Protein AF-A0A256L9F9-F1 (afdb_monomer_lite)

Foldseek 3Di:
DWDDDPNDTDDPPDDDPALDAEDEEDEQAADPLPPAGRYKYWYAQCDHHLDADDPDNGFTWIWGWDDPDPFKIKIWIQTPVSPWIWIDIAGNVVRRRDHIDTDDDVVNVVVVVVVVVVVVVVVVVVVVVVVVVVVCVVVVPPVPDD

Organism: NCBI:txid508451

Secondary structure (DSSP, 8-state):
---EETTEE--TTSPPPGGGSEEEEE-TT-BGGG--SSEEEEE-SSPPBT----S-SS--EEEEEEESSSSEEEEEEEETTSS-EEEEEEETTTTB-PPPEEPP-HHHHHHHHHHHHHHHHHHHHHHHHHHHHHHHHHHHT-----

Sequence (146 aa):
MTLFLNGKHLLENQSIPDEFKFKRLLTEQDDLNKVTDAGIYITNNHPPKNGPQVEDKGFWGKLMVTKWDDNSIWQILINNSQTNIYSRMISITTNFYPSWKRLATNQDVDKLQKQIDILKNKIGGVFKGHYIKLFSYFFDNRKVAI

Radius of gyration: 27.28 Å; chains: 1; bounding box: 60×42×87 Å

pLDDT: mean 81.42, std 15.34, range [42.28, 96.44]

Structure (mmCIF, N/CA/C/O backbone):
data_AF-A0A256L9F9-F1
#
_entry.id   AF-A0A256L9F9-F1
#
loop_
_atom_site.group_PDB
_atom_site.id
_atom_site.type_symbol
_atom_site.label_atom_id
_atom_site.label_alt_id
_atom_site.label_comp_id
_atom_site.label_asym_id
_atom_site.label_entity_id
_atom_site.label_seq_id
_atom_site.pdbx_PDB_ins_code
_atom_site.Cartn_x
_atom_site.Cartn_y
_atom_site.Cartn_z
_atom_site.occupancy
_atom_site.B_iso_or_equiv
_atom_site.auth_seq_id
_atom_site.auth_comp_id
_atom_site.auth_asym_id
_atom_site.auth_atom_id
_atom_site.pdbx_PDB_model_num
ATOM 1 N N . MET A 1 1 ? -12.668 -17.728 -19.317 1.00 45.94 1 MET A N 1
ATOM 2 C CA . MET A 1 1 ? -12.687 -16.745 -18.211 1.00 45.94 1 MET A CA 1
ATOM 3 C C . MET A 1 1 ? -12.367 -15.398 -18.829 1.00 45.94 1 MET A C 1
ATOM 5 O O . MET A 1 1 ? -11.283 -15.258 -19.374 1.00 45.94 1 MET A O 1
ATOM 9 N N . THR A 1 2 ? -13.323 -14.472 -18.856 1.00 42.28 2 THR A N 1
ATOM 10 C CA . THR A 1 2 ? -13.208 -13.214 -19.612 1.00 42.28 2 THR A CA 1
ATOM 11 C C . THR A 1 2 ? -12.896 -12.069 -18.655 1.00 42.28 2 THR A C 1
ATOM 13 O O . THR A 1 2 ? -13.577 -11.921 -17.641 1.00 42.28 2 THR A O 1
ATOM 16 N N . LEU A 1 3 ? -11.853 -11.288 -18.948 1.00 50.03 3 LEU A N 1
ATOM 17 C CA . LEU A 1 3 ? -11.406 -10.173 -18.112 1.00 50.03 3 LEU A CA 1
ATOM 18 C C . LEU A 1 3 ? -11.967 -8.850 -18.658 1.00 50.03 3 LEU A C 1
ATOM 20 O O . LEU A 1 3 ? -11.864 -8.573 -19.852 1.00 50.03 3 LEU A O 1
ATOM 24 N N . PHE A 1 4 ? -12.542 -8.032 -17.775 1.00 54.69 4 PHE A N 1
ATOM 25 C CA . PHE A 1 4 ? -13.089 -6.714 -18.103 1.00 54.69 4 PHE A CA 1
ATOM 26 C C . PHE A 1 4 ? -12.248 -5.615 -17.452 1.00 54.69 4 PHE A C 1
ATOM 28 O O . PHE A 1 4 ? -11.900 -5.709 -16.276 1.00 54.69 4 PHE A O 1
ATOM 35 N N . LEU A 1 5 ? -11.969 -4.552 -18.208 1.00 52.06 5 LEU A N 1
ATOM 36 C CA . LEU A 1 5 ? -11.318 -3.330 -17.729 1.00 52.06 5 LEU A CA 1
ATOM 37 C C . LEU A 1 5 ? -12.172 -2.131 -18.161 1.00 52.06 5 LEU A C 1
ATOM 39 O O . LEU A 1 5 ? -12.497 -1.989 -19.339 1.00 52.06 5 LEU A O 1
ATOM 43 N N . ASN A 1 6 ? -12.593 -1.296 -17.203 1.00 48.94 6 ASN A N 1
ATOM 44 C CA . ASN A 1 6 ? -13.453 -0.121 -17.427 1.00 48.94 6 ASN A CA 1
ATOM 45 C C . ASN A 1 6 ? -14.726 -0.404 -18.254 1.00 48.94 6 ASN A C 1
ATOM 47 O O . ASN A 1 6 ? -15.095 0.370 -19.134 1.00 48.94 6 ASN A O 1
ATOM 51 N N . GLY A 1 7 ? -15.383 -1.541 -18.006 1.00 49.12 7 GLY A N 1
ATOM 52 C CA . GLY A 1 7 ? -16.625 -1.912 -18.695 1.00 49.12 7 GLY A CA 1
ATOM 53 C C . GLY A 1 7 ? -16.460 -2.298 -20.170 1.00 49.12 7 GLY A C 1
ATOM 54 O O . GLY A 1 7 ? -17.461 -2.529 -20.844 1.00 49.12 7 GLY A O 1
ATOM 55 N N . LYS A 1 8 ? -15.227 -2.399 -20.684 1.00 51.53 8 LYS A N 1
ATOM 56 C CA . LYS A 1 8 ? -14.950 -2.893 -22.037 1.00 51.53 8 LYS A CA 1
ATOM 57 C C . LYS A 1 8 ? -14.461 -4.338 -21.997 1.00 51.53 8 LYS A C 1
ATOM 59 O O . LYS A 1 8 ? -13.652 -4.719 -21.149 1.00 51.53 8 LYS A O 1
ATOM 64 N N . HIS A 1 9 ? -14.975 -5.133 -22.933 1.00 51.84 9 HIS A N 1
ATOM 65 C CA . HIS A 1 9 ? -14.506 -6.487 -23.202 1.00 51.84 9 HIS A CA 1
ATOM 66 C C . HIS A 1 9 ? -13.088 -6.408 -23.770 1.00 51.84 9 HIS A C 1
ATOM 68 O O . HIS A 1 9 ? -12.877 -5.764 -24.800 1.00 51.84 9 HIS A O 1
ATOM 74 N N . LEU A 1 10 ? -12.122 -7.058 -23.126 1.00 56.59 10 LEU A N 1
ATOM 75 C CA . LEU A 1 10 ? -10.813 -7.250 -23.738 1.00 56.59 10 LEU A CA 1
ATOM 76 C C . LEU A 1 10 ? -10.982 -8.296 -24.845 1.00 56.59 10 LEU A C 1
ATOM 78 O O . LEU A 1 10 ? -11.213 -9.471 -24.574 1.00 56.59 10 LEU A O 1
ATOM 82 N N . LEU A 1 11 ? -10.975 -7.846 -26.102 1.00 53.88 11 LEU A N 1
ATOM 83 C CA . LEU A 1 11 ? -10.948 -8.732 -27.268 1.00 53.88 11 LEU A CA 1
ATOM 84 C C . LEU A 1 11 ? -9.668 -9.582 -27.215 1.00 53.88 11 LEU A C 1
ATOM 86 O O . LEU A 1 11 ? -8.627 -9.079 -26.794 1.00 53.88 11 LEU A O 1
ATOM 90 N N . GLU A 1 12 ? -9.731 -10.831 -27.685 1.00 55.06 12 GLU A N 1
ATOM 91 C CA . GLU A 1 12 ? -8.658 -11.848 -27.610 1.00 55.06 12 GLU A CA 1
ATOM 92 C C . GLU A 1 12 ? -7.293 -11.423 -28.201 1.00 55.06 12 GLU A C 1
ATOM 94 O O . GLU A 1 12 ? -6.302 -12.113 -27.995 1.00 55.06 12 GLU A O 1
ATOM 99 N N . ASN A 1 13 ? -7.207 -10.260 -28.860 1.00 54.47 13 ASN A N 1
ATOM 100 C CA . ASN A 1 13 ? -6.001 -9.725 -29.498 1.00 54.47 13 ASN A CA 1
ATOM 101 C C . ASN A 1 13 ? -5.502 -8.383 -28.924 1.00 54.47 13 ASN A C 1
ATOM 103 O O . ASN A 1 13 ? -4.606 -7.771 -29.504 1.00 54.47 13 ASN A O 1
ATOM 107 N N . GLN A 1 14 ? -6.058 -7.882 -27.814 1.00 59.81 14 GLN A N 1
ATOM 108 C CA . GLN A 1 14 ? -5.494 -6.702 -27.149 1.00 59.81 14 GLN A CA 1
ATOM 109 C C . GLN A 1 14 ? -4.375 -7.112 -26.191 1.00 59.81 14 GLN A C 1
ATOM 111 O O . GLN A 1 14 ? -4.577 -7.909 -25.275 1.00 59.81 14 GLN A O 1
ATOM 116 N N . SER A 1 15 ? -3.183 -6.544 -26.392 1.00 74.19 15 SER A N 1
ATOM 117 C CA . SER A 1 15 ? -2.075 -6.705 -25.456 1.00 74.19 15 SER A CA 1
ATOM 118 C C . SER A 1 15 ? -2.500 -6.208 -24.077 1.00 74.19 15 SER A C 1
ATOM 120 O O . SER A 1 15 ? -2.971 -5.077 -23.949 1.00 74.19 15 SER A O 1
ATOM 122 N N . ILE A 1 16 ? -2.294 -7.035 -23.052 1.00 75.25 16 ILE A N 1
ATOM 123 C CA . ILE A 1 16 ? -2.473 -6.636 -21.653 1.00 75.25 16 ILE A CA 1
ATOM 124 C C . ILE A 1 16 ? -1.674 -5.337 -21.426 1.00 75.25 16 ILE A C 1
ATOM 126 O O . ILE A 1 16 ? -0.506 -5.295 -21.830 1.00 75.25 16 ILE A O 1
ATOM 130 N N . PRO A 1 17 ? -2.260 -4.283 -20.832 1.00 83.25 17 PRO A N 1
ATOM 131 C CA . PRO A 1 17 ? -1.510 -3.074 -20.510 1.00 83.25 17 PRO A CA 1
ATOM 132 C C . PRO A 1 17 ? -0.346 -3.378 -19.558 1.00 83.25 17 PRO A C 1
ATOM 134 O O . PRO A 1 17 ? -0.420 -4.311 -18.751 1.00 83.25 17 PRO A O 1
ATOM 137 N N . ASP A 1 18 ? 0.749 -2.625 -19.657 1.00 86.12 18 ASP A N 1
ATOM 138 C CA . ASP A 1 18 ? 1.986 -2.935 -18.931 1.00 86.12 18 ASP A CA 1
ATOM 139 C C . ASP A 1 18 ? 1.800 -2.944 -17.411 1.00 86.12 18 ASP A C 1
ATOM 141 O O . ASP A 1 18 ? 2.380 -3.794 -16.735 1.00 86.12 18 ASP A O 1
A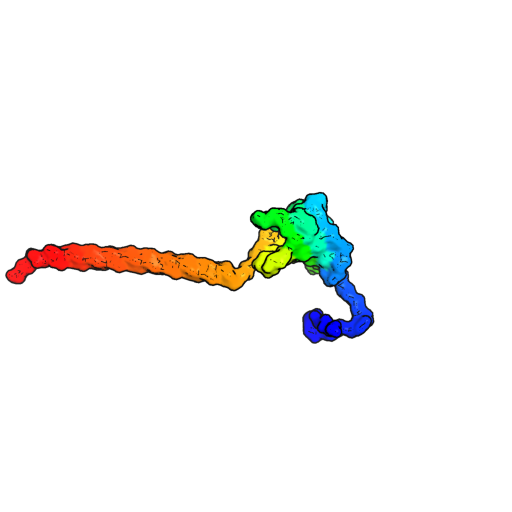TOM 145 N N . GLU A 1 19 ? 0.923 -2.089 -16.884 1.00 86.00 19 GLU A N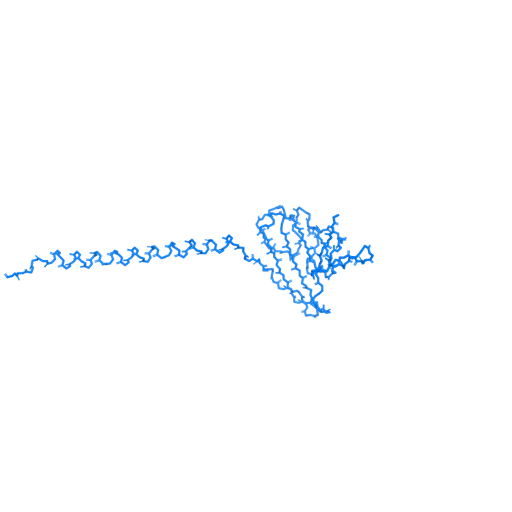 1
ATOM 146 C CA . GLU A 1 19 ? 0.569 -2.007 -15.467 1.00 86.00 19 GLU A CA 1
ATOM 147 C C . GLU A 1 19 ? -0.063 -3.293 -14.904 1.00 86.00 19 GLU A C 1
ATOM 149 O O . GLU A 1 19 ? -0.000 -3.531 -13.696 1.00 86.00 19 GLU A O 1
ATOM 154 N N . PHE A 1 20 ? -0.622 -4.158 -15.759 1.00 86.75 20 PHE A N 1
ATOM 155 C CA . PHE A 1 20 ? -1.205 -5.445 -15.360 1.00 86.75 20 PHE A CA 1
ATOM 156 C C . PHE A 1 20 ? -0.284 -6.641 -15.623 1.00 86.75 20 PHE A C 1
ATOM 158 O O . PHE A 1 20 ? -0.644 -7.775 -15.299 1.00 86.75 20 PHE A O 1
ATOM 165 N N . LYS A 1 21 ? 0.909 -6.426 -16.187 1.00 90.38 21 LYS A N 1
ATOM 166 C CA . LYS A 1 21 ? 1.875 -7.505 -16.423 1.00 90.38 21 LYS A CA 1
ATOM 167 C C . LYS A 1 21 ? 2.686 -7.782 -15.167 1.00 90.38 21 LYS A C 1
ATOM 169 O O . LYS A 1 21 ? 3.195 -6.865 -14.525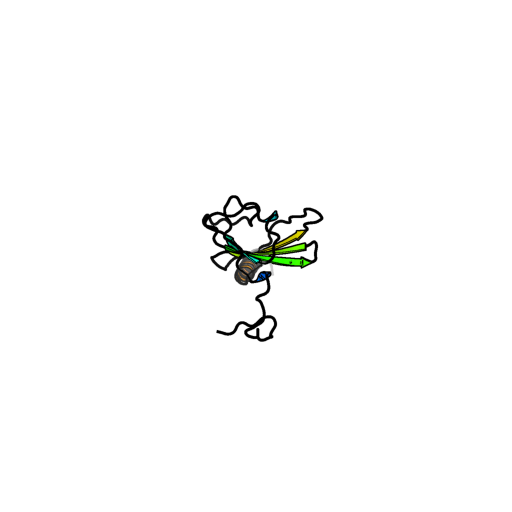 1.00 90.38 21 LYS A O 1
ATOM 174 N N . PHE A 1 22 ? 2.865 -9.060 -14.845 1.00 92.44 22 PHE A N 1
ATOM 175 C CA . PHE A 1 22 ? 3.849 -9.460 -13.844 1.00 92.44 22 PHE A CA 1
ATOM 176 C C . PHE A 1 22 ? 5.258 -9.117 -14.339 1.00 92.44 22 PHE A C 1
ATOM 178 O O . PHE A 1 22 ? 5.634 -9.483 -15.451 1.00 92.44 22 PHE A O 1
ATOM 185 N N . LYS A 1 23 ? 6.024 -8.406 -13.510 1.00 94.12 23 LYS A N 1
ATOM 186 C CA . LYS A 1 23 ? 7.393 -7.986 -13.811 1.00 94.12 23 LYS A CA 1
ATOM 187 C C . LYS A 1 23 ? 8.409 -8.920 -13.175 1.00 94.12 23 LYS A C 1
ATOM 189 O O . LYS A 1 23 ? 9.196 -9.530 -13.888 1.00 94.12 23 LYS A O 1
ATOM 194 N N . ARG A 1 24 ? 8.417 -9.008 -11.842 1.00 94.06 24 ARG A N 1
ATOM 195 C CA . ARG A 1 24 ? 9.337 -9.867 -11.080 1.00 94.06 24 ARG A CA 1
ATOM 196 C C . ARG A 1 24 ? 8.976 -9.940 -9.599 1.00 94.06 24 ARG A C 1
ATOM 198 O O . ARG A 1 24 ? 8.139 -9.186 -9.099 1.00 94.06 24 ARG A O 1
ATOM 205 N N . LEU A 1 25 ? 9.688 -10.815 -8.894 1.00 92.31 25 LEU A N 1
ATOM 206 C CA . LEU A 1 25 ? 9.742 -10.824 -7.437 1.00 92.31 25 LEU A CA 1
ATOM 207 C C . LEU A 1 25 ? 10.636 -9.684 -6.914 1.00 92.31 25 LEU A C 1
ATOM 209 O O . LEU A 1 25 ? 11.646 -9.332 -7.532 1.00 92.31 25 LEU A O 1
ATOM 213 N N . LEU A 1 26 ? 10.245 -9.124 -5.771 1.00 91.38 26 LEU A N 1
ATOM 214 C CA . LEU A 1 26 ? 10.994 -8.154 -4.981 1.00 91.38 26 LEU A CA 1
ATOM 215 C C . LEU A 1 26 ? 11.539 -8.824 -3.718 1.00 91.38 26 LEU A C 1
ATOM 217 O O . LEU A 1 26 ? 10.864 -9.630 -3.072 1.00 91.38 26 LEU A O 1
ATOM 221 N N . THR A 1 27 ? 12.757 -8.440 -3.373 1.00 89.50 27 THR A N 1
ATOM 222 C CA . THR A 1 27 ? 13.547 -8.923 -2.241 1.00 89.50 27 THR A CA 1
ATOM 223 C C . THR A 1 27 ? 13.793 -7.792 -1.243 1.00 89.50 27 THR A C 1
ATOM 225 O O . THR A 1 27 ? 13.537 -6.623 -1.527 1.00 89.50 27 THR A O 1
ATOM 228 N N . GLU A 1 28 ? 14.362 -8.114 -0.085 1.00 87.69 28 GLU A N 1
ATOM 229 C CA . GLU A 1 28 ? 14.814 -7.126 0.908 1.00 87.69 28 GLU A CA 1
ATOM 230 C C . GLU A 1 28 ? 15.877 -6.142 0.384 1.00 87.69 28 GLU A C 1
ATOM 232 O O . GLU A 1 28 ? 16.074 -5.069 0.957 1.00 87.69 28 GLU A O 1
ATOM 237 N N . GLN A 1 29 ? 16.577 -6.481 -0.704 1.00 91.25 29 GLN A N 1
ATOM 238 C CA . GLN A 1 29 ? 17.591 -5.603 -1.285 1.00 91.25 29 GLN A CA 1
ATOM 239 C C . GLN A 1 29 ? 16.998 -4.550 -2.218 1.00 91.25 29 GLN A C 1
ATOM 241 O O . GLN A 1 29 ? 17.632 -3.513 -2.437 1.00 91.25 29 GLN A O 1
ATOM 246 N N . ASP A 1 30 ? 15.787 -4.794 -2.718 1.00 93.25 30 ASP A N 1
ATOM 247 C CA . ASP A 1 30 ? 15.070 -3.875 -3.587 1.00 93.25 30 ASP A CA 1
ATOM 248 C C . ASP A 1 30 ? 14.605 -2.630 -2.826 1.00 93.25 30 ASP A C 1
ATOM 250 O O . ASP A 1 30 ? 14.248 -2.685 -1.651 1.00 93.25 30 ASP A O 1
ATOM 254 N N . ASP A 1 31 ? 14.587 -1.498 -3.525 1.00 93.62 31 ASP A N 1
ATOM 255 C CA . ASP A 1 31 ? 14.138 -0.209 -3.007 1.00 93.62 31 ASP A CA 1
ATOM 256 C C . ASP A 1 31 ? 12.887 0.238 -3.761 1.00 93.62 31 ASP A C 1
ATOM 258 O O . ASP A 1 31 ? 12.950 0.510 -4.962 1.00 93.62 31 ASP A O 1
ATOM 262 N N . LEU A 1 32 ? 11.754 0.351 -3.061 1.00 93.75 32 LEU A N 1
ATOM 263 C CA . LEU A 1 32 ? 10.487 0.733 -3.686 1.00 93.75 32 LEU A CA 1
ATOM 264 C C . LEU A 1 32 ? 10.492 2.151 -4.261 1.00 93.75 32 LEU A C 1
ATOM 266 O O . LEU A 1 32 ? 9.651 2.449 -5.106 1.00 93.75 32 LEU A O 1
ATOM 270 N N . ASN A 1 33 ? 11.415 3.028 -3.856 1.00 95.00 33 ASN A N 1
ATOM 271 C CA . ASN A 1 33 ? 11.577 4.342 -4.489 1.00 95.00 33 ASN A CA 1
ATOM 272 C C . ASN A 1 33 ? 12.112 4.229 -5.925 1.00 95.00 33 ASN A C 1
ATOM 274 O O . ASN A 1 33 ? 11.894 5.126 -6.730 1.00 95.00 33 ASN A O 1
ATOM 278 N N . LYS A 1 34 ? 12.778 3.115 -6.254 1.00 94.81 34 LYS A N 1
ATOM 279 C CA . LYS A 1 34 ? 13.368 2.845 -7.572 1.00 94.81 34 LYS A CA 1
ATOM 280 C C . LYS A 1 34 ? 12.497 1.952 -8.457 1.00 94.81 34 LYS A C 1
ATOM 282 O O . LYS A 1 34 ? 12.849 1.704 -9.604 1.00 94.81 34 LYS A O 1
ATOM 287 N N . VAL A 1 35 ? 11.371 1.453 -7.944 1.00 94.88 35 VAL A N 1
ATOM 288 C CA . VAL A 1 35 ? 10.428 0.638 -8.722 1.00 94.88 35 VAL A CA 1
ATOM 289 C C . VAL A 1 35 ? 9.444 1.566 -9.439 1.00 94.88 35 VAL A C 1
ATOM 291 O O . VAL A 1 35 ? 8.361 1.857 -8.934 1.00 94.88 35 VAL A O 1
ATOM 294 N N . THR A 1 36 ? 9.855 2.074 -10.598 1.00 94.19 36 THR A N 1
ATOM 295 C CA . THR A 1 36 ? 9.116 3.088 -11.373 1.00 94.19 36 THR A CA 1
ATOM 296 C C . THR A 1 36 ? 8.454 2.542 -12.636 1.00 94.19 36 THR A C 1
ATOM 298 O O . THR A 1 36 ? 7.552 3.179 -13.179 1.00 94.19 36 THR A O 1
ATOM 301 N N . ASP A 1 37 ? 8.866 1.364 -13.102 1.00 94.50 37 ASP A N 1
ATOM 302 C CA . ASP A 1 37 ? 8.269 0.737 -14.276 1.00 94.50 37 ASP A CA 1
ATOM 303 C C . ASP A 1 37 ? 6.856 0.238 -13.974 1.00 94.50 37 ASP A C 1
ATOM 305 O O . ASP A 1 37 ? 6.606 -0.406 -12.955 1.00 94.50 37 ASP A O 1
ATOM 309 N N . ALA A 1 38 ? 5.929 0.515 -14.893 1.00 94.50 38 ALA A N 1
ATOM 310 C CA . ALA A 1 38 ? 4.554 0.062 -14.763 1.00 94.50 38 ALA A CA 1
ATOM 311 C C . ALA A 1 38 ? 4.493 -1.470 -14.752 1.00 94.50 38 ALA A C 1
ATOM 313 O O . ALA A 1 38 ? 5.094 -2.121 -15.610 1.00 94.50 38 ALA A O 1
ATOM 314 N N . GLY A 1 39 ? 3.767 -2.037 -13.792 1.00 95.75 39 GLY A N 1
ATOM 315 C CA . GLY A 1 39 ? 3.555 -3.474 -13.692 1.00 95.75 39 GLY A CA 1
ATOM 316 C C . GLY A 1 39 ? 3.236 -3.967 -12.290 1.00 95.75 39 GLY A C 1
ATOM 317 O O . GLY A 1 39 ? 3.076 -3.206 -11.334 1.00 95.75 39 GLY A O 1
ATOM 318 N N . ILE A 1 40 ? 3.155 -5.290 -12.187 1.00 94.19 40 ILE A N 1
ATOM 319 C CA . ILE A 1 40 ? 2.872 -6.022 -10.959 1.00 94.19 40 ILE A CA 1
ATOM 320 C C . ILE A 1 40 ? 4.151 -6.684 -10.456 1.00 94.19 40 ILE A C 1
ATOM 322 O O . ILE A 1 40 ? 4.789 -7.469 -11.159 1.00 94.19 40 ILE A O 1
ATOM 326 N N . TYR A 1 41 ? 4.461 -6.437 -9.194 1.00 94.19 41 TYR A N 1
ATOM 327 C CA . TYR A 1 41 ? 5.570 -7.031 -8.469 1.00 94.19 41 TYR A CA 1
ATOM 328 C C . TYR A 1 41 ? 5.041 -7.776 -7.245 1.00 94.19 41 TYR A C 1
ATOM 330 O O . TYR A 1 41 ? 4.003 -7.416 -6.684 1.00 94.19 41 TYR A O 1
ATOM 338 N N . ILE A 1 42 ? 5.757 -8.811 -6.815 1.00 90.81 42 ILE A N 1
ATOM 339 C CA . ILE A 1 42 ? 5.397 -9.598 -5.627 1.00 90.81 42 ILE A CA 1
ATOM 340 C C . ILE A 1 42 ? 6.555 -9.530 -4.640 1.00 90.81 42 ILE A C 1
ATOM 342 O O . ILE A 1 42 ? 7.685 -9.835 -5.009 1.00 90.81 42 ILE A O 1
ATOM 346 N N . THR A 1 43 ? 6.295 -9.131 -3.399 1.00 87.31 43 THR A N 1
ATOM 347 C CA . THR A 1 43 ? 7.303 -9.139 -2.332 1.00 87.31 43 THR A CA 1
ATOM 348 C C . THR A 1 43 ? 7.402 -10.531 -1.723 1.00 87.31 43 THR A C 1
ATOM 350 O O . THR A 1 43 ? 6.380 -11.184 -1.512 1.00 87.31 43 THR A O 1
ATOM 353 N N . ASN A 1 44 ? 8.622 -10.998 -1.454 1.00 75.69 44 ASN A N 1
ATOM 354 C CA . ASN A 1 44 ? 8.861 -12.346 -0.945 1.00 75.69 44 ASN A CA 1
ATOM 355 C C . ASN A 1 44 ? 9.470 -12.330 0.463 1.00 75.69 44 ASN A C 1
ATOM 357 O O . ASN A 1 44 ? 10.627 -11.948 0.604 1.00 75.69 44 ASN A O 1
ATOM 361 N N . ASN A 1 45 ? 8.706 -12.799 1.459 1.00 70.81 45 ASN A N 1
ATOM 362 C CA . ASN A 1 45 ? 9.042 -13.086 2.870 1.00 70.81 45 ASN A CA 1
ATOM 363 C C . ASN A 1 45 ? 9.705 -11.974 3.704 1.00 70.81 45 ASN A C 1
ATOM 365 O O . ASN A 1 45 ? 9.627 -12.014 4.929 1.00 70.81 45 ASN A O 1
ATOM 369 N N . HIS A 1 46 ? 10.273 -10.955 3.072 1.00 75.00 46 HIS A N 1
ATOM 370 C CA . HIS A 1 46 ? 10.916 -9.811 3.686 1.00 75.00 46 HIS A CA 1
ATOM 371 C C . HIS A 1 46 ? 10.470 -8.530 2.969 1.00 75.00 46 HIS A C 1
ATOM 373 O O . HIS A 1 46 ? 10.351 -8.516 1.738 1.00 75.00 46 HIS A O 1
ATOM 379 N N . PRO A 1 47 ? 10.203 -7.447 3.717 1.00 79.62 47 PRO A N 1
ATOM 380 C CA . PRO A 1 47 ? 9.801 -6.184 3.125 1.00 79.62 47 PRO A CA 1
ATOM 381 C C . PRO A 1 47 ? 10.966 -5.555 2.344 1.00 79.62 47 PRO A C 1
ATOM 383 O O . PRO A 1 47 ? 12.071 -5.449 2.880 1.00 79.62 47 PRO A O 1
ATOM 386 N N . PRO A 1 48 ? 10.738 -5.094 1.102 1.00 88.69 48 PRO A N 1
ATOM 387 C CA . PRO A 1 48 ? 11.708 -4.267 0.393 1.00 88.69 48 PRO A CA 1
ATOM 388 C C . PRO A 1 48 ? 11.959 -2.943 1.129 1.00 88.69 48 PRO A C 1
ATOM 390 O O . PRO A 1 48 ? 11.109 -2.448 1.881 1.00 88.69 48 PRO A O 1
ATOM 393 N N . LYS A 1 49 ? 13.110 -2.318 0.871 1.00 91.50 49 LYS A N 1
ATOM 394 C CA . LYS A 1 49 ? 13.460 -0.999 1.417 1.00 91.50 49 LYS A CA 1
ATOM 395 C C . LYS A 1 49 ? 12.434 0.045 0.978 1.00 91.50 49 LYS A C 1
ATOM 397 O O . LYS A 1 49 ? 11.881 -0.018 -0.121 1.00 91.50 49 LYS A O 1
ATOM 402 N N . ASN A 1 50 ? 12.192 1.023 1.851 1.00 91.62 50 ASN A N 1
ATOM 403 C CA . ASN A 1 50 ? 11.207 2.090 1.643 1.00 91.62 50 ASN A CA 1
ATOM 404 C C . ASN A 1 50 ? 9.772 1.583 1.391 1.00 91.62 50 ASN A C 1
ATOM 406 O O . ASN A 1 50 ? 8.947 2.297 0.815 1.00 91.62 50 ASN A O 1
ATOM 410 N N . GLY A 1 51 ? 9.459 0.363 1.839 1.00 88.81 51 GLY A N 1
ATOM 411 C CA . GLY A 1 51 ? 8.097 -0.145 1.948 1.00 88.81 51 GLY A CA 1
ATOM 412 C C . GLY A 1 51 ? 7.304 0.478 3.101 1.00 88.81 51 GLY A C 1
ATOM 413 O O . GLY A 1 51 ? 7.867 1.182 3.948 1.00 88.81 51 GLY A O 1
ATOM 414 N N . PRO A 1 52 ? 5.980 0.246 3.143 1.00 87.31 52 PRO A N 1
ATOM 415 C CA . PRO A 1 52 ? 5.178 0.610 4.301 1.00 87.31 52 PRO A CA 1
ATOM 416 C C . PRO A 1 52 ? 5.712 -0.107 5.546 1.00 87.31 52 PRO A C 1
ATOM 418 O O . PRO A 1 52 ? 6.093 -1.274 5.487 1.00 87.31 52 PRO A O 1
ATOM 421 N N . GLN A 1 53 ? 5.734 0.595 6.678 1.00 76.00 53 GLN A N 1
ATOM 422 C CA . GLN A 1 53 ? 6.054 -0.016 7.965 1.00 76.00 53 GLN A CA 1
ATOM 423 C C . GLN A 1 53 ? 4.854 -0.869 8.383 1.00 76.00 53 GLN A C 1
ATOM 425 O O . GLN A 1 53 ? 3.779 -0.336 8.666 1.00 76.00 53 GLN 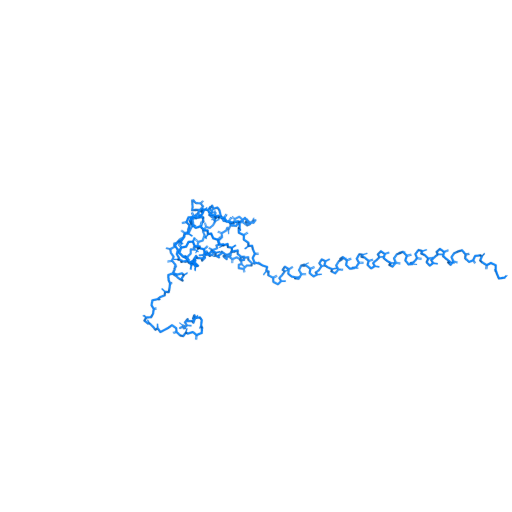A O 1
ATOM 430 N N . VAL A 1 54 ? 5.017 -2.188 8.350 1.00 71.50 54 VAL A N 1
ATOM 431 C CA . VAL A 1 54 ? 3.993 -3.152 8.764 1.00 71.50 54 VAL A CA 1
ATOM 432 C C . VAL A 1 54 ? 4.586 -3.986 9.888 1.00 71.50 54 VAL A C 1
ATOM 434 O O . VAL A 1 54 ? 5.740 -4.394 9.806 1.00 71.50 54 VAL A O 1
ATOM 437 N N . GLU A 1 55 ? 3.815 -4.213 10.948 1.00 61.97 55 GLU A N 1
ATOM 438 C CA . GLU A 1 55 ? 4.281 -4.942 12.137 1.00 61.97 55 GLU A CA 1
ATOM 439 C C . GLU A 1 55 ? 4.500 -6.449 11.873 1.00 61.97 55 GLU A C 1
ATOM 441 O O . GLU A 1 55 ? 5.122 -7.138 12.682 1.00 61.97 55 GLU A O 1
ATOM 446 N N . ASP A 1 56 ? 4.052 -6.960 10.720 1.00 59.72 56 ASP A N 1
ATOM 447 C CA . ASP A 1 56 ? 4.159 -8.372 10.352 1.00 59.72 56 ASP A CA 1
ATOM 448 C C . ASP A 1 56 ? 5.534 -8.742 9.777 1.00 59.72 56 ASP A C 1
ATOM 450 O O . ASP A 1 56 ? 5.945 -8.290 8.706 1.00 59.72 56 ASP A O 1
ATOM 454 N N . LYS A 1 57 ? 6.213 -9.677 10.453 1.00 53.16 57 LYS A N 1
ATOM 455 C CA . LYS A 1 57 ? 7.546 -10.212 10.106 1.00 53.16 57 LYS A CA 1
ATOM 456 C C . LYS A 1 57 ? 7.576 -11.163 8.892 1.00 53.16 57 LYS A C 1
ATOM 458 O O . LYS A 1 57 ? 8.546 -11.892 8.716 1.00 53.16 57 LYS A O 1
ATOM 463 N N . GLY A 1 58 ? 6.539 -11.165 8.058 1.00 58.03 58 GLY A N 1
ATOM 464 C CA . GLY A 1 58 ? 6.394 -12.052 6.898 1.00 58.03 58 GLY A CA 1
ATOM 465 C C . GLY A 1 58 ? 5.726 -11.331 5.736 1.00 58.03 58 GLY A C 1
ATOM 466 O O . GLY A 1 58 ? 4.652 -11.727 5.287 1.00 58.03 58 GLY A O 1
ATOM 467 N N . PHE A 1 59 ? 6.322 -10.219 5.302 1.00 64.00 59 PHE A N 1
ATOM 468 C CA . PHE A 1 59 ? 5.716 -9.302 4.340 1.00 64.00 59 PHE A CA 1
ATOM 469 C C . PHE A 1 59 ? 5.656 -9.901 2.927 1.00 64.00 59 PHE A C 1
ATOM 471 O O . PHE A 1 59 ? 6.504 -9.660 2.064 1.00 64.00 59 PHE A O 1
ATOM 478 N N . TRP A 1 60 ? 4.610 -10.685 2.689 1.00 71.75 60 TRP A N 1
ATOM 479 C CA . TRP A 1 60 ? 4.170 -11.070 1.357 1.00 71.75 60 TRP A CA 1
ATOM 480 C C . TRP A 1 60 ? 3.117 -10.062 0.890 1.00 71.75 60 TRP A C 1
ATOM 482 O O . TRP A 1 60 ? 2.221 -9.682 1.651 1.00 71.75 60 TRP A O 1
ATOM 492 N N . GLY A 1 61 ? 3.235 -9.577 -0.339 1.00 85.38 61 GLY A N 1
ATOM 493 C CA . GLY A 1 61 ? 2.391 -8.499 -0.833 1.00 85.38 61 GLY A CA 1
ATOM 494 C C . GLY A 1 61 ? 2.518 -8.298 -2.333 1.00 85.38 61 GLY A C 1
ATOM 495 O O . GLY A 1 61 ? 3.517 -8.655 -2.953 1.00 85.38 61 GLY A O 1
ATOM 496 N N . LYS A 1 62 ? 1.475 -7.723 -2.923 1.00 90.06 62 LYS A N 1
ATOM 497 C CA . LYS A 1 62 ? 1.409 -7.370 -4.337 1.00 90.06 62 LYS A CA 1
ATOM 498 C C . LYS A 1 62 ? 1.580 -5.864 -4.469 1.00 90.06 62 LYS A C 1
ATOM 500 O O . LYS A 1 62 ? 0.740 -5.107 -3.988 1.00 90.06 62 LYS A O 1
ATOM 505 N N . LEU A 1 63 ? 2.652 -5.440 -5.126 1.00 93.06 63 LEU A N 1
ATOM 506 C CA . LEU A 1 63 ? 2.869 -4.052 -5.506 1.00 93.06 63 LEU A CA 1
ATOM 507 C C . LEU A 1 63 ? 2.406 -3.863 -6.949 1.00 93.06 63 LEU A C 1
ATOM 509 O O . LEU A 1 63 ? 2.889 -4.531 -7.859 1.00 93.06 63 LEU A O 1
ATOM 513 N N . MET A 1 64 ? 1.487 -2.936 -7.150 1.00 95.19 64 MET A N 1
ATOM 514 C CA . MET A 1 64 ? 1.093 -2.437 -8.452 1.00 95.19 64 MET A CA 1
ATOM 515 C C . MET A 1 64 ? 1.712 -1.062 -8.655 1.00 95.19 64 MET A C 1
ATOM 517 O O . MET A 1 64 ? 1.615 -0.196 -7.783 1.00 95.19 64 MET A O 1
ATOM 521 N N . VAL A 1 65 ? 2.347 -0.877 -9.803 1.00 96.44 65 VAL A N 1
ATOM 522 C CA . VAL A 1 65 ? 2.989 0.371 -10.200 1.00 96.44 65 VAL A CA 1
ATOM 523 C C . VAL A 1 65 ? 2.344 0.825 -11.494 1.00 96.44 65 VAL A C 1
ATOM 525 O O . VAL A 1 65 ? 2.267 0.055 -12.451 1.00 96.44 65 VAL A O 1
ATOM 528 N N . THR A 1 66 ? 1.870 2.064 -11.525 1.00 95.06 66 THR A N 1
ATOM 529 C CA . THR A 1 66 ? 1.338 2.673 -12.741 1.00 95.06 66 THR A CA 1
ATOM 530 C C . THR A 1 66 ? 1.919 4.062 -12.940 1.00 95.06 66 THR A C 1
ATOM 532 O O . THR A 1 66 ? 2.183 4.786 -11.974 1.00 95.06 66 THR A O 1
ATOM 535 N N . LYS A 1 67 ? 2.121 4.438 -14.201 1.00 92.75 67 LYS A N 1
ATOM 536 C CA . LYS A 1 67 ? 2.482 5.808 -14.559 1.00 92.75 67 LYS A CA 1
ATOM 537 C C . LYS A 1 67 ? 1.215 6.648 -14.487 1.00 92.75 67 LYS A C 1
ATOM 539 O O . LYS A 1 67 ? 0.244 6.348 -15.174 1.00 92.75 67 LYS A O 1
ATOM 544 N N . TRP A 1 68 ? 1.210 7.649 -13.615 1.00 87.88 68 TRP A N 1
ATOM 545 C CA . TRP A 1 68 ? 0.109 8.606 -13.539 1.00 87.88 68 TRP A CA 1
ATOM 546 C C . TRP A 1 68 ? 0.268 9.686 -14.611 1.00 87.88 68 TRP A C 1
ATOM 548 O O . TRP A 1 68 ? -0.680 10.016 -15.316 1.00 87.88 68 TRP A O 1
ATOM 558 N N . ASP A 1 69 ? 1.496 10.178 -14.756 1.00 88.31 69 ASP A N 1
ATOM 559 C CA . ASP A 1 69 ? 1.955 11.061 -15.823 1.00 88.31 69 ASP A CA 1
ATOM 560 C C . ASP A 1 69 ? 3.448 10.772 -16.103 1.00 88.31 69 ASP A C 1
ATOM 562 O O . ASP A 1 69 ? 4.002 9.794 -15.587 1.00 88.31 69 ASP A O 1
ATOM 566 N N . ASP A 1 70 ? 4.108 11.598 -16.918 1.00 85.88 70 ASP A N 1
ATOM 567 C CA . ASP A 1 70 ? 5.523 11.416 -17.282 1.00 85.88 70 ASP A CA 1
ATOM 568 C C . ASP A 1 70 ? 6.495 11.527 -16.091 1.00 85.88 70 ASP A C 1
ATOM 570 O O . ASP A 1 70 ? 7.614 11.016 -16.146 1.00 85.88 70 ASP A O 1
ATOM 574 N N . ASN A 1 71 ? 6.074 12.169 -15.002 1.00 90.81 71 ASN A N 1
ATOM 575 C CA . ASN A 1 71 ? 6.893 12.511 -13.841 1.00 90.81 71 ASN A CA 1
ATOM 576 C C . ASN A 1 71 ? 6.421 11.839 -12.543 1.00 90.81 71 ASN A C 1
ATOM 578 O O . ASN A 1 71 ? 7.178 11.796 -11.567 1.00 90.81 71 ASN A O 1
ATOM 582 N N . SER A 1 72 ? 5.188 11.335 -12.517 1.00 94.00 72 SER A N 1
ATOM 583 C CA . SER A 1 72 ? 4.508 10.834 -11.329 1.00 94.00 72 SER A CA 1
ATOM 584 C C . SER A 1 72 ? 4.167 9.359 -11.477 1.00 94.00 72 SER A C 1
ATOM 586 O O . SER A 1 72 ? 3.504 8.934 -12.425 1.00 94.00 72 SER A O 1
ATOM 588 N N . ILE A 1 73 ? 4.569 8.570 -10.486 1.00 95.94 73 ILE A N 1
ATOM 589 C CA . ILE A 1 73 ? 4.274 7.140 -10.420 1.00 95.94 73 ILE A CA 1
ATOM 590 C C . ILE A 1 73 ? 3.356 6.889 -9.237 1.00 95.94 73 ILE A C 1
ATOM 592 O O . ILE A 1 73 ? 3.655 7.273 -8.103 1.00 95.94 73 ILE A O 1
ATOM 596 N N . TRP A 1 74 ? 2.247 6.205 -9.489 1.00 96.31 74 TRP A N 1
ATOM 597 C CA . TRP A 1 74 ? 1.359 5.748 -8.436 1.00 96.31 74 TRP A CA 1
ATOM 598 C C . TRP A 1 74 ? 1.690 4.303 -8.077 1.00 96.31 74 TRP A C 1
ATOM 600 O O . TRP A 1 74 ? 1.742 3.419 -8.932 1.00 96.31 74 TRP A O 1
ATOM 610 N N . GLN A 1 75 ? 1.939 4.077 -6.791 1.00 95.94 75 GLN A N 1
ATOM 611 C CA . GLN A 1 75 ? 2.235 2.768 -6.237 1.00 95.94 75 GLN A CA 1
ATOM 612 C C . GLN A 1 75 ? 1.131 2.361 -5.266 1.00 95.94 75 GLN A C 1
ATOM 614 O O . GLN A 1 75 ? 0.800 3.110 -4.343 1.00 95.94 75 GLN A O 1
ATOM 619 N N . ILE A 1 76 ? 0.595 1.156 -5.453 1.00 94.56 76 ILE A N 1
ATOM 620 C CA . ILE A 1 76 ? -0.383 0.529 -4.564 1.00 94.56 76 ILE A CA 1
ATOM 621 C C . ILE A 1 76 ? 0.199 -0.790 -4.091 1.00 94.56 76 ILE A C 1
ATOM 623 O O . ILE A 1 76 ? 0.530 -1.649 -4.900 1.00 94.56 76 ILE A O 1
ATOM 627 N N . LEU A 1 77 ? 0.299 -0.970 -2.783 1.00 91.81 77 LEU A N 1
ATOM 628 C CA . LEU A 1 77 ? 0.751 -2.209 -2.185 1.00 91.81 77 LEU A CA 1
ATOM 629 C C . LEU A 1 77 ? -0.391 -2.846 -1.403 1.00 91.81 77 LEU A C 1
ATOM 631 O O . LEU A 1 77 ? -0.926 -2.249 -0.473 1.00 91.81 77 LEU A O 1
ATOM 635 N N . ILE A 1 78 ? -0.729 -4.078 -1.762 1.00 89.06 78 ILE A N 1
ATOM 636 C CA . ILE A 1 78 ? -1.730 -4.897 -1.082 1.00 89.06 78 ILE A CA 1
ATOM 637 C C . ILE A 1 78 ? -0.980 -5.989 -0.328 1.00 89.06 78 ILE A C 1
ATOM 639 O O . ILE A 1 78 ? -0.280 -6.790 -0.949 1.00 89.06 78 ILE A O 1
ATOM 643 N N . ASN A 1 79 ? -1.083 -6.022 1.000 1.00 83.88 79 ASN A N 1
ATOM 644 C CA . ASN A 1 79 ? -0.456 -7.090 1.777 1.00 83.88 79 ASN A CA 1
ATOM 645 C C . ASN A 1 79 ? -1.226 -8.420 1.619 1.00 83.88 79 ASN A C 1
ATOM 647 O O . ASN A 1 79 ? -2.391 -8.434 1.232 1.00 83.88 79 ASN A O 1
ATOM 651 N N . ASN A 1 80 ? -0.586 -9.555 1.905 1.00 71.81 80 ASN A N 1
ATOM 652 C CA . ASN A 1 80 ? -1.163 -10.884 1.662 1.00 71.81 80 ASN A CA 1
ATOM 653 C C . ASN A 1 80 ? -2.384 -11.209 2.533 1.00 71.81 80 ASN A C 1
ATOM 655 O O . ASN A 1 80 ? -3.246 -11.973 2.114 1.00 71.81 80 ASN A O 1
ATOM 659 N N . SER A 1 81 ? -2.520 -10.583 3.706 1.00 67.06 81 SER A N 1
ATOM 660 C CA . SER A 1 81 ? -3.768 -10.674 4.473 1.00 67.06 81 SER A CA 1
ATOM 661 C C . SER A 1 81 ? -4.934 -9.953 3.784 1.00 67.06 81 SER A C 1
ATOM 663 O O . SER A 1 81 ? -6.063 -10.073 4.242 1.00 67.06 81 SER A O 1
ATOM 665 N N . GLN A 1 82 ? -4.673 -9.191 2.711 1.00 63.12 82 GLN A N 1
ATOM 666 C CA . GLN A 1 82 ? -5.617 -8.359 1.952 1.00 63.12 82 GLN A CA 1
ATOM 667 C C . GLN A 1 82 ? -6.396 -7.354 2.812 1.00 63.12 82 GLN A C 1
ATOM 669 O O . GLN A 1 82 ? -7.321 -6.700 2.340 1.00 63.12 82 GLN A O 1
ATOM 674 N N . THR A 1 83 ? -6.007 -7.200 4.075 1.00 72.56 83 THR A N 1
ATOM 675 C CA . THR A 1 83 ? -6.643 -6.294 5.027 1.00 72.56 83 THR A CA 1
ATOM 676 C C . THR A 1 83 ? -6.053 -4.898 4.949 1.00 72.56 83 THR A C 1
ATOM 678 O O . THR A 1 83 ? -6.728 -3.935 5.301 1.00 72.56 83 THR A O 1
ATOM 681 N N . ASN A 1 84 ? -4.809 -4.764 4.478 1.00 83.62 84 ASN A N 1
ATOM 682 C CA . ASN A 1 84 ? -4.130 -3.482 4.410 1.00 83.62 84 ASN A CA 1
ATOM 683 C C . ASN A 1 84 ? -3.706 -3.173 2.978 1.00 83.62 84 ASN A C 1
ATOM 685 O O . ASN A 1 84 ? -2.856 -3.843 2.386 1.00 83.62 84 ASN A O 1
ATOM 689 N N . ILE A 1 85 ? -4.286 -2.099 2.452 1.00 89.75 85 ILE A N 1
ATOM 690 C CA . ILE A 1 85 ? -3.888 -1.497 1.187 1.00 89.75 85 ILE A CA 1
ATOM 691 C C . ILE A 1 85 ? -3.127 -0.222 1.522 1.00 89.75 85 ILE A C 1
ATOM 693 O O . ILE A 1 85 ? -3.611 0.623 2.275 1.00 89.75 85 ILE A O 1
ATOM 697 N N . TYR A 1 86 ? -1.938 -0.082 0.960 1.00 92.25 86 TYR A N 1
ATOM 698 C CA . TYR A 1 86 ? -1.104 1.099 1.079 1.00 92.25 86 TYR A CA 1
ATOM 699 C C . TYR A 1 86 ? -0.980 1.757 -0.283 1.00 92.25 86 TYR A C 1
ATOM 701 O O . TYR A 1 86 ? -0.886 1.077 -1.300 1.00 92.25 86 TYR A O 1
ATOM 709 N N . SER A 1 87 ? -0.945 3.082 -0.314 1.00 94.94 87 SER A N 1
ATOM 710 C CA . SER A 1 87 ? -0.718 3.825 -1.546 1.00 94.94 87 SER A CA 1
ATOM 711 C C . SER A 1 87 ? 0.202 5.015 -1.327 1.00 94.94 87 SER A C 1
ATOM 713 O O . SER A 1 87 ? 0.298 5.557 -0.220 1.00 94.94 87 SER A O 1
ATOM 715 N N . ARG A 1 88 ? 0.894 5.408 -2.392 1.00 95.69 88 ARG A N 1
ATOM 716 C CA . ARG A 1 88 ? 1.641 6.665 -2.473 1.00 95.69 88 ARG A CA 1
ATOM 717 C C . ARG A 1 88 ? 1.841 7.071 -3.926 1.00 95.69 88 ARG A C 1
ATOM 719 O O . ARG A 1 88 ? 1.855 6.219 -4.811 1.00 95.69 88 ARG A O 1
ATOM 726 N N . MET A 1 89 ? 2.047 8.361 -4.149 1.00 95.81 89 MET A N 1
ATOM 727 C CA . MET A 1 89 ? 2.436 8.917 -5.440 1.00 95.81 89 MET A CA 1
ATOM 728 C C . MET A 1 89 ? 3.851 9.474 -5.308 1.00 95.81 89 MET A C 1
ATOM 730 O O . MET A 1 89 ? 4.085 10.338 -4.466 1.00 95.81 89 MET A O 1
ATOM 734 N N . ILE A 1 90 ? 4.795 8.937 -6.074 1.00 95.75 90 ILE A N 1
ATOM 735 C CA . ILE A 1 90 ? 6.188 9.395 -6.086 1.00 95.75 90 ILE A CA 1
ATOM 736 C C . ILE A 1 90 ? 6.407 10.302 -7.295 1.00 95.75 90 ILE A C 1
ATOM 738 O O . ILE A 1 90 ? 5.809 10.076 -8.346 1.00 95.75 90 ILE A O 1
ATOM 742 N N . SER A 1 91 ? 7.275 11.301 -7.157 1.00 94.69 91 SER A N 1
ATOM 743 C CA . SER A 1 91 ? 7.713 12.141 -8.273 1.00 94.69 91 SER A CA 1
ATOM 744 C C . SER A 1 91 ? 9.171 11.847 -8.591 1.00 94.69 91 SER A C 1
ATOM 746 O O . SER A 1 91 ? 10.046 12.021 -7.741 1.00 94.69 91 SER A O 1
ATOM 748 N N . ILE A 1 92 ? 9.428 11.421 -9.826 1.00 89.62 92 ILE A N 1
ATOM 749 C CA . ILE A 1 92 ? 10.772 11.083 -10.305 1.00 89.62 92 ILE A CA 1
ATOM 750 C C . ILE A 1 92 ? 11.599 12.364 -10.476 1.00 89.62 92 ILE A C 1
ATOM 752 O O . ILE A 1 92 ? 12.748 12.428 -10.051 1.00 89.62 92 ILE A O 1
ATOM 756 N N . THR A 1 93 ? 10.998 13.419 -11.029 1.00 90.81 93 THR A N 1
ATOM 757 C CA . THR A 1 93 ? 11.685 14.679 -11.367 1.00 90.81 93 THR A CA 1
ATOM 758 C C . THR A 1 93 ? 12.167 15.431 -10.137 1.00 90.81 93 THR A C 1
ATOM 760 O O . THR A 1 93 ? 13.258 15.994 -10.133 1.00 90.81 93 THR A O 1
ATOM 763 N N . THR A 1 94 ? 11.358 15.439 -9.077 1.00 92.44 94 THR A N 1
ATOM 7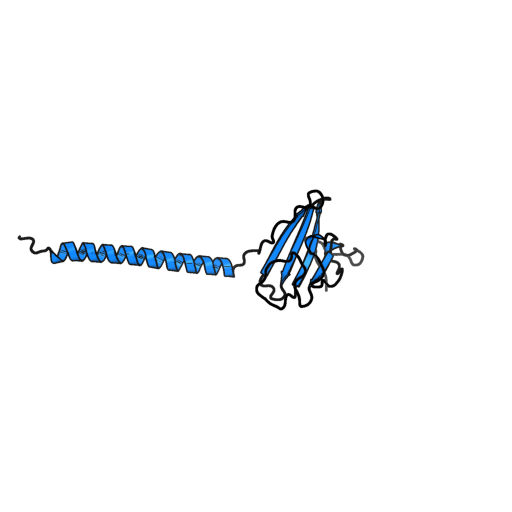64 C CA . THR A 1 94 ? 11.682 16.152 -7.832 1.00 92.44 94 THR A CA 1
ATOM 765 C C . THR A 1 94 ? 12.324 15.251 -6.781 1.00 92.44 94 THR A C 1
ATOM 767 O O . THR A 1 94 ? 12.650 15.730 -5.697 1.00 92.44 94 THR A O 1
ATOM 770 N N . ASN A 1 95 ? 12.519 13.958 -7.079 1.00 92.56 95 ASN A N 1
ATOM 771 C CA . ASN A 1 95 ? 12.941 12.950 -6.103 1.00 92.56 95 ASN A CA 1
ATOM 772 C C . ASN A 1 95 ? 12.084 12.977 -4.824 1.00 92.56 95 ASN A C 1
ATOM 774 O O . ASN A 1 95 ? 12.581 12.813 -3.708 1.00 92.56 95 ASN A O 1
ATOM 778 N N . PHE A 1 96 ? 10.780 13.211 -4.988 1.00 94.44 96 PHE A N 1
ATOM 779 C CA . PHE A 1 96 ? 9.842 13.269 -3.879 1.00 94.44 96 PHE A CA 1
ATOM 780 C C . PHE A 1 96 ? 9.220 11.892 -3.646 1.00 94.44 96 PHE A C 1
ATOM 782 O O . PHE A 1 96 ? 8.441 11.390 -4.461 1.00 94.44 96 PHE A O 1
ATOM 789 N N . TYR A 1 97 ? 9.554 11.294 -2.502 1.00 94.44 97 TYR A N 1
ATOM 790 C CA . TYR A 1 97 ? 9.124 9.954 -2.103 1.00 94.44 97 TYR A CA 1
ATOM 791 C C . TYR A 1 97 ? 8.329 10.024 -0.793 1.00 94.44 97 TYR A C 1
ATOM 793 O O . TYR A 1 97 ? 8.888 9.803 0.284 1.00 94.44 97 TYR A O 1
ATOM 801 N N . PRO A 1 98 ? 7.029 10.364 -0.840 1.00 93.56 98 PRO A N 1
ATOM 802 C CA . PRO A 1 98 ? 6.237 10.496 0.371 1.00 93.56 98 PRO A CA 1
ATOM 803 C C . PRO A 1 98 ? 6.076 9.154 1.089 1.00 93.56 98 PRO A C 1
ATOM 805 O O . PRO A 1 98 ? 6.131 8.072 0.492 1.00 93.56 98 PRO A O 1
ATOM 808 N N . SER A 1 99 ? 5.822 9.235 2.396 1.00 93.88 99 SER A N 1
ATOM 809 C CA . SER A 1 99 ? 5.470 8.070 3.203 1.00 93.88 99 SER A CA 1
ATOM 810 C C . SER A 1 99 ? 4.186 7.412 2.693 1.00 93.88 99 SER A C 1
ATOM 812 O O . SER A 1 99 ? 3.237 8.089 2.291 1.00 93.88 99 SER A O 1
ATOM 814 N N . TRP A 1 100 ? 4.139 6.085 2.783 1.00 93.62 100 TRP A N 1
ATOM 815 C CA . TRP A 1 100 ? 2.965 5.286 2.443 1.00 93.62 100 TRP A CA 1
ATOM 816 C C . TRP A 1 100 ? 1.743 5.666 3.282 1.00 93.62 100 TRP A C 1
ATOM 818 O O . TRP A 1 100 ? 1.835 5.855 4.497 1.00 93.62 100 TRP A O 1
ATOM 828 N N . LYS A 1 101 ? 0.579 5.734 2.635 1.00 92.88 101 LYS A N 1
ATOM 829 C CA . LYS A 1 101 ? -0.717 5.950 3.284 1.00 92.88 101 LYS A CA 1
ATOM 830 C C . LYS A 1 101 ? -1.516 4.656 3.261 1.00 92.88 101 LYS A C 1
ATOM 832 O O . LYS A 1 101 ? -1.748 4.108 2.187 1.00 92.88 101 LYS A O 1
ATOM 837 N N . ARG A 1 102 ? -1.938 4.172 4.432 1.00 91.50 102 ARG A N 1
ATOM 838 C CA . ARG A 1 102 ? -2.865 3.039 4.532 1.00 91.50 102 ARG A CA 1
ATOM 839 C C . ARG A 1 102 ? -4.282 3.520 4.234 1.00 91.50 102 ARG A C 1
ATOM 841 O O . ARG A 1 102 ? -4.721 4.510 4.816 1.00 91.50 102 ARG A O 1
ATOM 848 N N . LEU A 1 103 ? -4.979 2.833 3.341 1.00 90.06 103 LEU A N 1
ATOM 849 C CA . LEU A 1 103 ? -6.386 3.090 3.072 1.00 90.06 103 LEU A CA 1
ATOM 850 C C . LEU A 1 103 ? -7.212 2.650 4.283 1.00 90.06 103 LEU A C 1
ATOM 852 O O . LEU A 1 103 ? -6.957 1.598 4.871 1.00 90.06 103 LEU A O 1
ATOM 856 N N . ALA A 1 104 ? -8.191 3.473 4.653 1.00 88.06 104 ALA A N 1
ATOM 857 C CA . ALA A 1 104 ? -9.133 3.138 5.708 1.00 88.06 104 ALA A CA 1
ATOM 858 C C . ALA A 1 104 ? -10.095 2.044 5.233 1.00 88.06 104 ALA A C 1
ATOM 860 O O . ALA A 1 104 ? -10.540 2.036 4.085 1.00 88.06 104 ALA A O 1
ATOM 861 N N . THR A 1 105 ? -10.424 1.137 6.140 1.00 86.06 105 THR A N 1
ATOM 862 C CA . THR A 1 105 ? -11.361 0.033 5.927 1.00 86.06 105 THR A CA 1
ATOM 863 C C . THR A 1 105 ? -12.620 0.235 6.770 1.00 86.06 105 THR A C 1
ATOM 865 O O . THR A 1 105 ? -12.625 1.024 7.716 1.00 86.06 105 THR A O 1
ATOM 868 N N . ASN A 1 106 ? -13.681 -0.530 6.497 1.00 86.12 106 ASN A N 1
ATOM 869 C CA . ASN A 1 106 ? -14.883 -0.516 7.343 1.00 86.12 106 ASN A CA 1
ATOM 870 C C . ASN A 1 106 ? -14.571 -0.881 8.804 1.00 86.12 106 ASN A C 1
ATOM 872 O O . ASN A 1 106 ? -15.160 -0.309 9.713 1.00 86.12 106 ASN A O 1
ATOM 876 N N . GLN A 1 107 ? -13.580 -1.746 9.048 1.00 86.69 107 GLN A N 1
ATOM 877 C CA . GLN A 1 107 ? -13.147 -2.086 10.409 1.00 86.69 107 GLN A CA 1
ATOM 878 C C . GLN A 1 107 ? -12.589 -0.872 11.165 1.00 86.69 107 GLN A C 1
ATOM 880 O O . GLN A 1 107 ? -12.759 -0.761 12.381 1.00 86.69 107 GLN A O 1
ATOM 885 N N . ASP A 1 108 ? -11.941 0.056 10.458 1.00 88.44 108 ASP A N 1
ATOM 886 C CA . ASP A 1 108 ? -11.450 1.298 11.054 1.00 88.44 108 ASP A CA 1
ATOM 887 C C . ASP A 1 108 ? -12.603 2.226 11.427 1.00 88.44 108 ASP A C 1
ATOM 889 O O . ASP A 1 108 ? -12.591 2.822 12.505 1.00 88.44 108 ASP A O 1
ATOM 893 N N . VAL A 1 109 ? -13.625 2.296 10.571 1.00 91.00 109 VAL A N 1
ATOM 894 C CA . VAL A 1 109 ? -14.854 3.052 10.837 1.00 91.00 109 VAL A CA 1
ATOM 895 C C . VAL A 1 109 ? -15.578 2.472 12.053 1.00 91.00 109 VAL A C 1
ATOM 897 O O . VAL A 1 109 ? -15.918 3.215 12.972 1.00 91.00 109 VAL A O 1
ATOM 900 N N . ASP A 1 110 ? -15.721 1.148 12.132 1.00 93.31 110 ASP A N 1
ATOM 901 C CA . ASP A 1 110 ? -16.338 0.470 13.275 1.00 93.31 110 ASP A CA 1
ATOM 902 C C . ASP A 1 110 ? -15.568 0.724 14.575 1.00 93.31 110 ASP A C 1
ATOM 904 O O . ASP A 1 110 ? -16.154 0.926 15.643 1.00 93.31 110 ASP A O 1
ATOM 908 N N . LYS A 1 111 ? -14.232 0.732 14.509 1.00 92.19 111 LYS A N 1
ATOM 909 C CA . LYS A 1 111 ? -13.380 1.043 15.661 1.00 92.19 111 LYS A CA 1
ATOM 910 C C . LYS A 1 111 ? -13.582 2.483 16.129 1.00 92.19 111 LYS A C 1
ATOM 912 O O . LYS A 1 111 ? -13.698 2.706 17.336 1.00 92.19 111 LYS A O 1
ATOM 917 N N . LEU A 1 112 ? -13.656 3.438 15.203 1.00 93.62 112 LEU A N 1
ATOM 918 C CA . LEU A 1 112 ? -13.953 4.837 15.518 1.00 93.62 112 LEU A CA 1
ATOM 919 C C . LEU A 1 112 ? -15.347 4.981 16.137 1.00 93.62 112 LEU A C 1
ATOM 921 O O . LEU A 1 112 ? -15.492 5.662 17.152 1.00 93.62 112 LEU A O 1
ATOM 925 N N . GLN A 1 113 ? -16.349 4.281 15.605 1.00 94.00 113 GLN A N 1
ATOM 926 C CA . GLN A 1 113 ? -17.705 4.296 16.152 1.00 94.00 113 GLN A CA 1
ATOM 927 C C . GLN A 1 113 ? -17.736 3.778 17.597 1.00 94.00 113 GLN A C 1
ATOM 929 O O . GLN A 1 113 ? -18.265 4.445 18.485 1.00 94.00 113 GLN A O 1
ATOM 934 N N . LYS A 1 114 ? -17.063 2.655 17.877 1.00 95.38 114 LYS A N 1
ATOM 935 C CA . LYS A 1 114 ? -16.936 2.129 19.247 1.00 95.38 114 LYS A CA 1
ATOM 936 C C . LYS A 1 114 ? -16.271 3.129 20.193 1.00 95.38 114 LYS A C 1
ATOM 938 O O . LYS A 1 114 ? -16.693 3.265 21.341 1.00 95.38 114 LYS A O 1
ATOM 943 N N . GLN A 1 115 ? -15.241 3.843 19.737 1.00 94.75 115 GLN A N 1
ATOM 944 C CA . GLN A 1 115 ? -14.590 4.884 20.539 1.00 94.75 115 GLN A CA 1
ATOM 945 C C . GLN A 1 115 ? -15.532 6.057 20.832 1.00 94.75 115 GLN A C 1
ATOM 947 O O . GLN A 1 115 ? -15.575 6.530 21.970 1.00 94.75 115 GLN A O 1
ATOM 952 N N . ILE A 1 116 ? -16.318 6.488 19.842 1.00 94.12 116 ILE A N 1
ATOM 953 C CA . ILE A 1 116 ? -17.344 7.525 20.007 1.00 94.12 116 ILE A CA 1
ATOM 954 C C . ILE A 1 116 ? -18.369 7.097 21.062 1.00 94.12 116 ILE A C 1
ATOM 956 O O . ILE A 1 116 ? -18.686 7.880 21.958 1.00 94.12 116 ILE A O 1
ATOM 960 N N . ASP A 1 117 ? -18.849 5.858 21.008 1.00 93.94 117 ASP A N 1
ATOM 961 C CA . ASP A 1 117 ? -19.862 5.363 21.943 1.00 93.94 117 ASP A CA 1
ATOM 962 C C . ASP A 1 117 ? -19.322 5.257 23.376 1.00 93.94 117 ASP A C 1
ATOM 964 O O . ASP A 1 117 ? -19.991 5.655 24.333 1.00 93.94 117 ASP A O 1
ATOM 968 N N . ILE A 1 118 ? -18.067 4.824 23.540 1.00 93.81 118 ILE A N 1
ATOM 969 C CA . ILE A 1 118 ? -17.381 4.831 24.840 1.00 93.81 118 ILE A CA 1
ATOM 970 C C . ILE A 1 118 ? -17.297 6.255 25.405 1.00 93.81 118 ILE A C 1
ATOM 972 O O . ILE A 1 118 ? -17.570 6.468 26.589 1.00 93.81 118 ILE A O 1
ATOM 976 N N . LEU A 1 119 ? -16.923 7.237 24.583 1.00 93.06 119 LEU A N 1
ATOM 977 C CA . LEU A 1 119 ? -16.806 8.631 25.016 1.00 93.06 119 LEU A CA 1
ATOM 978 C C . LEU A 1 119 ? -18.167 9.230 25.385 1.00 93.06 119 LEU A C 1
ATOM 980 O O . LEU A 1 119 ? -18.283 9.863 26.436 1.00 93.06 119 LEU A O 1
ATOM 984 N N . LYS A 1 120 ? -19.209 8.971 24.587 1.00 89.94 120 LYS A N 1
ATOM 985 C CA . LYS A 1 120 ? -20.589 9.379 24.895 1.00 89.94 120 LYS A CA 1
ATOM 986 C C . LYS A 1 120 ? -21.050 8.823 26.239 1.00 89.94 120 LYS A C 1
ATOM 988 O O . LYS A 1 120 ? -21.567 9.577 27.062 1.00 89.94 120 LYS A O 1
ATOM 993 N N . ASN A 1 121 ? -20.803 7.539 26.497 1.00 89.56 121 ASN A N 1
ATOM 994 C CA . ASN A 1 121 ? -21.174 6.902 27.761 1.00 89.56 121 ASN A CA 1
ATOM 995 C C . ASN A 1 121 ? -20.425 7.499 28.958 1.00 89.56 121 ASN A C 1
ATOM 997 O O . ASN A 1 121 ? -21.031 7.737 30.003 1.00 89.56 121 ASN A O 1
ATOM 1001 N N . LYS A 1 122 ? -19.128 7.805 28.811 1.00 89.88 122 LYS A N 1
ATOM 1002 C CA . LYS A 1 122 ? -18.350 8.483 29.862 1.00 89.88 122 LYS A CA 1
ATOM 1003 C C . LYS A 1 122 ? -18.921 9.863 30.185 1.00 89.88 122 LYS A C 1
ATOM 1005 O O . LYS A 1 122 ? -19.143 10.170 31.353 1.00 89.88 122 LYS A O 1
ATOM 1010 N N . ILE A 1 123 ? -19.201 10.669 29.163 1.00 87.56 123 ILE A N 1
ATOM 1011 C CA . ILE A 1 123 ? -19.762 12.016 29.324 1.00 87.56 123 ILE A CA 1
ATOM 1012 C C . ILE A 1 123 ? -21.158 11.952 29.963 1.00 87.56 123 ILE A C 1
ATOM 1014 O O . ILE A 1 123 ? -21.417 12.636 30.952 1.00 87.56 123 ILE A O 1
ATOM 1018 N N . GLY A 1 124 ? -22.038 11.082 29.458 1.00 83.06 124 GLY A N 1
ATOM 1019 C CA . GLY A 1 124 ? -23.372 10.874 30.024 1.00 83.06 124 GLY A CA 1
ATOM 1020 C C . GLY A 1 124 ? -23.329 10.426 31.489 1.00 83.06 124 GLY A C 1
ATOM 1021 O O . GLY A 1 124 ? -24.095 10.926 32.313 1.00 83.06 124 GLY A O 1
ATOM 1022 N N . GLY A 1 125 ? -22.383 9.551 31.843 1.00 83.69 125 GLY A N 1
ATOM 1023 C CA . GLY A 1 125 ? -22.139 9.137 33.225 1.00 83.69 125 GLY A CA 1
ATOM 1024 C C . GLY A 1 125 ? -21.733 10.297 34.141 1.00 83.69 125 GLY A C 1
ATOM 1025 O O . GLY A 1 125 ? -22.259 10.414 35.248 1.00 83.69 125 GLY A O 1
ATOM 1026 N N . VAL A 1 126 ? -20.857 11.194 33.673 1.00 83.94 126 VAL A N 1
ATOM 1027 C CA . VAL A 1 126 ? -20.435 12.388 34.430 1.00 83.94 126 VAL A CA 1
ATOM 1028 C C . VAL A 1 126 ? -21.610 13.333 34.682 1.00 83.94 126 VAL A C 1
ATOM 1030 O O . VAL A 1 126 ? -21.794 13.772 35.821 1.00 83.94 126 VAL A O 1
ATOM 1033 N N . PHE A 1 127 ? -22.428 13.616 33.663 1.00 77.69 127 PHE A N 1
ATOM 1034 C CA . PHE A 1 127 ? -23.611 14.468 33.817 1.00 77.69 127 PHE A CA 1
ATOM 1035 C C . PHE A 1 127 ? -24.636 13.860 34.773 1.00 77.69 127 PHE A C 1
ATOM 1037 O O . PHE A 1 127 ? -25.115 14.548 35.674 1.00 77.69 127 PHE A O 1
ATOM 1044 N N . LYS A 1 128 ? -24.918 12.558 34.642 1.00 80.62 128 LYS A N 1
ATOM 1045 C CA . LYS A 1 128 ? -25.813 11.841 35.560 1.00 80.62 128 LYS A CA 1
ATOM 1046 C C . LYS A 1 128 ? -25.304 11.908 37.002 1.00 80.62 128 LYS A C 1
ATOM 1048 O O . LYS A 1 128 ? -26.086 12.164 37.912 1.00 80.62 128 LYS A O 1
ATOM 1053 N N . GLY A 1 129 ? -23.998 11.738 37.213 1.00 78.31 129 GLY A N 1
ATOM 1054 C CA . GLY A 1 129 ? -23.377 11.852 38.533 1.00 78.31 129 GLY A CA 1
ATOM 1055 C C . GLY A 1 129 ? -23.505 13.250 39.148 1.00 78.31 129 GLY A C 1
ATOM 1056 O O . GLY A 1 129 ? -23.832 13.366 40.326 1.00 78.31 129 GLY A O 1
ATOM 1057 N N . HIS A 1 130 ? -23.297 14.312 38.363 1.00 77.00 130 HIS A N 1
ATOM 1058 C CA . HIS A 1 130 ? -23.481 15.692 38.834 1.00 77.00 130 HIS A CA 1
ATOM 1059 C C . HIS A 1 130 ? -24.945 16.006 39.135 1.00 77.00 130 HIS A C 1
ATOM 1061 O O . HIS A 1 130 ? -25.231 16.612 40.164 1.00 77.00 130 HIS A O 1
ATOM 1067 N N . TYR A 1 131 ? -25.866 15.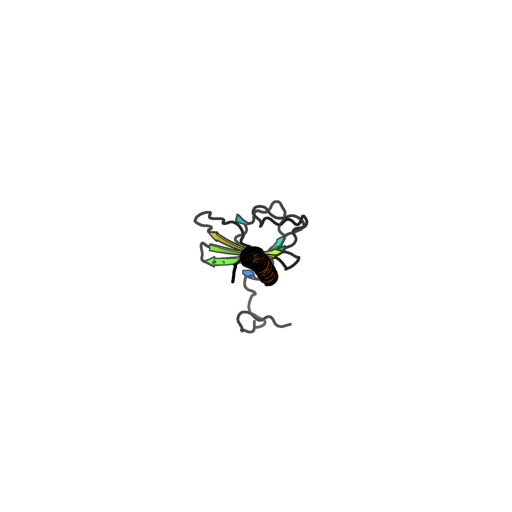554 38.280 1.00 76.25 131 TYR A N 1
ATOM 1068 C CA . TYR A 1 131 ? -27.299 15.718 38.502 1.00 76.25 131 TYR A CA 1
ATOM 1069 C C . TYR A 1 131 ? -27.742 15.054 39.808 1.00 76.25 131 TYR A C 1
ATOM 1071 O O . TYR A 1 131 ? -28.396 15.705 40.615 1.00 76.25 131 TYR A O 1
ATOM 1079 N N . ILE A 1 132 ? -27.322 13.806 40.060 1.00 81.50 132 ILE A N 1
ATOM 1080 C CA . ILE A 1 132 ? -27.612 13.101 41.319 1.00 81.50 132 ILE A CA 1
ATOM 1081 C C . ILE A 1 132 ? -27.037 13.868 42.512 1.00 81.50 132 ILE A C 1
ATOM 1083 O O . ILE A 1 132 ? -27.761 14.098 43.470 1.00 81.50 132 ILE A O 1
ATOM 1087 N N . LYS A 1 133 ? -25.776 14.318 42.455 1.00 81.00 133 LYS A N 1
ATOM 1088 C CA . LYS A 1 133 ? -25.162 15.087 43.553 1.00 81.00 133 LYS A CA 1
ATOM 1089 C C . LYS A 1 133 ? -25.907 16.388 43.851 1.00 81.00 133 LYS A C 1
ATOM 1091 O O . LYS A 1 133 ? -26.136 16.689 45.017 1.00 81.00 133 LYS A O 1
ATOM 1096 N N . LEU A 1 134 ? -26.291 17.142 42.818 1.00 73.31 134 LEU A N 1
ATOM 1097 C CA . LEU A 1 134 ? -27.083 18.365 42.971 1.00 73.31 134 LEU A CA 1
ATOM 1098 C C . LEU A 1 134 ? -28.450 18.050 43.582 1.00 73.31 134 LEU A C 1
ATOM 1100 O O . LEU A 1 134 ? -28.835 18.683 44.560 1.00 73.31 134 LEU A O 1
ATOM 1104 N N . PHE A 1 135 ? -29.155 17.044 43.060 1.00 72.25 135 PHE A N 1
ATOM 1105 C CA . PHE A 1 135 ? -30.444 16.622 43.606 1.00 72.25 135 PHE A CA 1
ATOM 1106 C C . PHE A 1 135 ? -30.326 16.177 45.068 1.00 72.25 135 PHE A C 1
ATOM 1108 O O . PHE A 1 135 ? -31.056 16.687 45.907 1.00 72.25 135 PHE A O 1
ATOM 1115 N N . SER A 1 136 ? -29.380 15.303 45.412 1.00 73.19 136 SER A N 1
ATOM 1116 C CA . SER A 1 136 ? -29.146 14.895 46.801 1.00 73.19 136 SER A CA 1
ATOM 1117 C C . SER A 1 136 ? -28.835 16.095 47.695 1.00 73.19 136 SER A C 1
ATOM 1119 O O . SER A 1 136 ? -29.438 16.226 48.749 1.00 73.19 136 SER A O 1
ATOM 1121 N N . TYR A 1 137 ? -28.005 17.042 47.248 1.00 72.81 137 TYR A N 1
ATOM 1122 C CA . TYR A 1 137 ? -27.702 18.252 48.016 1.00 72.81 137 TYR A CA 1
ATOM 1123 C C . TYR A 1 137 ? -28.938 19.131 48.283 1.00 72.81 137 TYR A C 1
ATOM 1125 O O . TYR A 1 137 ? -29.100 19.647 49.387 1.00 72.81 137 TYR A O 1
ATOM 1133 N N . PHE A 1 138 ? -29.838 19.297 47.309 1.00 67.38 138 PHE A N 1
ATOM 1134 C CA . PHE A 1 138 ? -31.073 20.070 47.499 1.00 67.38 138 PHE A CA 1
ATOM 1135 C C . PHE A 1 138 ? -32.132 19.337 48.335 1.00 67.38 138 PHE A C 1
ATOM 1137 O O . PHE A 1 138 ? -32.979 19.987 48.947 1.00 67.38 138 PHE A O 1
ATOM 1144 N N . PHE A 1 139 ? -32.115 18.003 48.361 1.00 61.25 139 PHE A N 1
ATOM 1145 C CA . PHE A 1 139 ? -33.102 17.202 49.087 1.00 61.25 139 PHE A CA 1
ATOM 1146 C C . PHE A 1 139 ? -32.651 16.829 50.506 1.00 61.25 139 PHE A C 1
ATOM 1148 O O . PHE A 1 139 ? -33.483 16.873 51.408 1.00 61.25 139 PHE A O 1
ATOM 1155 N N . ASP A 1 140 ? -31.361 16.586 50.745 1.00 59.47 140 ASP A N 1
ATOM 1156 C CA . ASP A 1 140 ? -30.804 16.399 52.095 1.00 59.47 140 ASP A CA 1
ATOM 1157 C C . ASP A 1 140 ? -30.841 17.705 52.903 1.00 59.47 140 ASP A C 1
ATOM 1159 O O . ASP A 1 140 ? -31.053 17.693 54.115 1.00 59.47 140 ASP A O 1
ATOM 1163 N N . ASN A 1 141 ? -30.742 18.858 52.229 1.00 56.00 141 ASN A N 1
ATOM 1164 C CA . ASN A 1 141 ? -30.938 20.164 52.858 1.00 56.00 141 ASN A CA 1
ATOM 1165 C C . ASN A 1 141 ? -32.419 20.533 53.071 1.00 56.00 141 ASN A C 1
ATOM 1167 O O . ASN A 1 141 ? -32.699 21.625 53.568 1.00 56.00 141 ASN A O 1
ATOM 1171 N N . ARG A 1 142 ? -33.385 19.630 52.813 1.00 49.72 142 ARG A N 1
ATOM 1172 C CA . ARG A 1 142 ? -34.780 19.786 53.275 1.00 49.72 142 ARG A CA 1
ATOM 1173 C C . ARG A 1 142 ? -34.962 19.495 54.770 1.00 49.72 142 ARG A C 1
ATOM 1175 O O . ARG A 1 142 ? -35.922 18.854 55.182 1.00 49.72 142 ARG A O 1
ATOM 1182 N N . LYS A 1 143 ? -34.131 20.135 55.593 1.00 51.44 143 LYS A N 1
ATOM 1183 C CA . LYS A 1 143 ? -34.641 20.891 56.746 1.00 51.44 143 LYS A CA 1
ATOM 1184 C C . LYS A 1 143 ? -35.027 22.306 56.289 1.00 51.44 143 LYS A C 1
ATOM 1186 O O . LYS A 1 143 ? -34.627 23.292 56.899 1.00 51.44 143 LYS A O 1
ATOM 1191 N N . VAL A 1 144 ? -35.769 22.419 55.186 1.00 50.88 144 VAL A N 1
ATOM 1192 C CA . VAL A 1 144 ? -36.427 23.678 54.835 1.00 50.88 144 VAL A CA 1
ATOM 1193 C C . VAL A 1 144 ? -37.712 23.680 55.644 1.00 50.88 144 VAL A C 1
ATOM 1195 O O . VAL A 1 144 ? -38.617 22.892 55.370 1.00 50.88 144 VAL A O 1
ATOM 1198 N N . ALA A 1 145 ? -37.707 24.485 56.705 1.00 43.69 145 ALA A N 1
ATOM 1199 C CA . ALA A 1 145 ? -38.879 24.790 57.503 1.00 43.69 145 ALA A CA 1
ATOM 1200 C C . ALA A 1 145 ? -40.031 25.203 56.573 1.00 43.69 145 ALA A C 1
ATOM 1202 O O . ALA A 1 145 ? -39.855 26.089 55.733 1.00 43.69 145 ALA A O 1
ATOM 1203 N N . ILE A 1 146 ? -41.163 24.511 56.705 1.00 45.97 146 ILE A N 1
ATOM 1204 C CA . ILE A 1 146 ? -42.474 25.030 56.309 1.00 45.97 146 ILE A CA 1
ATOM 1205 C C . ILE A 1 146 ? -42.979 25.846 57.494 1.00 45.97 146 ILE A C 1
ATOM 1207 O O . ILE A 1 146 ? -42.820 25.340 58.631 1.00 45.97 146 ILE A O 1
#